Protein AF-A0A6H0KU73-F1 (afdb_monomer_lite)

Sequence (70 aa):
MEKEKKIEEAKQVLKKMLVDEYNIKSADQFFSTEGEVMAEIYESMKIEQENFNLTDDELNSLLDSIFDEM

Organism: NCBI:txid2715212

Secondary structure (DSSP, 8-state):
-HHHHHHHHHHHHHHHIIIIIS---SHHHHHT--THHHHHHHHHHHHHHHHTT--HHHHHHHHHHHHHT-

pLDDT: mean 93.19, std 5.05, range [61.28, 96.62]

Structure (mmCIF, N/CA/C/O backbone):
data_AF-A0A6H0KU73-F1
#
_entry.id   AF-A0A6H0KU73-F1
#
loop_
_atom_site.group_PDB
_atom_site.id
_atom_site.type_symbol
_atom_site.label_atom_id
_atom_site.label_alt_id
_atom_site.label_comp_id
_atom_site.label_asym_id
_atom_site.label_entity_id
_atom_site.label_seq_id
_atom_site.pdbx_PDB_ins_code
_atom_site.Cartn_x
_atom_site.Cartn_y
_atom_site.Cartn_z
_atom_site.occupancy
_atom_site.B_iso_or_equiv
_atom_site.auth_seq_id
_atom_site.auth_comp_id
_atom_site.auth_asym_id
_atom_site.auth_atom_id
_atom_site.pdbx_PDB_model_num
ATOM 1 N N . MET A 1 1 ? -14.724 -5.089 14.763 1.00 61.28 1 MET A N 1
ATOM 2 C CA . MET A 1 1 ? -15.697 -4.891 13.666 1.00 61.28 1 MET A CA 1
ATOM 3 C C . MET A 1 1 ? -15.387 -3.675 12.798 1.00 61.28 1 MET A C 1
ATOM 5 O O . MET A 1 1 ? -14.975 -3.897 11.673 1.00 61.28 1 MET A O 1
ATOM 9 N N . GLU A 1 2 ? -15.514 -2.418 13.252 1.00 77.62 2 GLU A N 1
ATOM 10 C CA . GLU A 1 2 ? -15.234 -1.260 12.364 1.00 77.62 2 GLU A CA 1
ATOM 11 C C . GLU A 1 2 ? -13.759 -1.151 11.952 1.00 77.62 2 GLU A C 1
ATOM 13 O O . GLU A 1 2 ? -13.462 -0.951 10.778 1.00 77.62 2 GLU A O 1
ATOM 18 N N . LYS A 1 3 ? -12.830 -1.359 12.896 1.00 80.94 3 LYS A N 1
ATOM 19 C CA . LYS A 1 3 ? -11.388 -1.299 12.612 1.00 80.94 3 LYS A CA 1
ATOM 20 C C . LYS A 1 3 ? -10.921 -2.415 11.670 1.00 80.94 3 LYS A C 1
ATOM 22 O O . LYS A 1 3 ? -10.197 -2.137 10.731 1.00 80.94 3 LYS A O 1
ATOM 27 N N . GLU A 1 4 ? -11.362 -3.654 11.881 1.00 83.62 4 GLU A N 1
ATOM 28 C CA . GLU A 1 4 ? -11.002 -4.788 11.007 1.00 83.62 4 GLU A CA 1
ATOM 29 C C . GLU A 1 4 ? -11.516 -4.585 9.582 1.00 83.62 4 GLU A C 1
ATOM 31 O O . GLU A 1 4 ? -10.781 -4.807 8.628 1.00 83.62 4 GLU A O 1
ATOM 36 N N . LYS A 1 5 ? -12.751 -4.090 9.435 1.00 88.56 5 LYS A N 1
ATOM 37 C CA . LYS A 1 5 ? -13.309 -3.768 8.122 1.00 88.56 5 LYS A CA 1
ATOM 38 C C . LYS A 1 5 ? -12.506 -2.666 7.425 1.00 88.56 5 LYS A C 1
ATOM 40 O O . LYS A 1 5 ? -12.223 -2.782 6.242 1.00 88.56 5 LYS A O 1
ATOM 45 N N . LYS A 1 6 ? -12.094 -1.640 8.174 1.00 90.75 6 LYS A N 1
ATOM 46 C CA . LYS A 1 6 ? -11.234 -0.564 7.671 1.00 90.75 6 LYS A CA 1
ATOM 47 C C . LYS A 1 6 ? -9.871 -1.079 7.201 1.00 90.75 6 LYS A C 1
ATOM 49 O O . LYS A 1 6 ? -9.395 -0.649 6.161 1.00 90.75 6 LYS A O 1
ATOM 54 N N . ILE A 1 7 ? -9.257 -1.987 7.960 1.00 91.75 7 ILE A N 1
ATOM 55 C CA . ILE A 1 7 ? -7.970 -2.606 7.608 1.00 91.75 7 ILE A CA 1
ATOM 56 C C . ILE A 1 7 ? -8.106 -3.444 6.332 1.00 91.75 7 ILE A C 1
ATOM 58 O O . ILE A 1 7 ? -7.262 -3.344 5.448 1.00 91.75 7 ILE A O 1
ATOM 62 N N . GLU A 1 8 ? -9.190 -4.208 6.194 1.00 93.50 8 GLU A N 1
ATOM 63 C CA . GLU A 1 8 ? -9.459 -4.988 4.982 1.00 93.50 8 GLU A CA 1
ATOM 64 C C . GLU A 1 8 ? -9.703 -4.087 3.757 1.00 93.50 8 GLU A C 1
ATOM 66 O O . GLU A 1 8 ? -9.164 -4.333 2.680 1.00 93.50 8 GLU A O 1
ATOM 71 N N . GLU A 1 9 ? -10.467 -3.002 3.917 1.00 95.38 9 GLU A N 1
ATOM 72 C CA . GLU A 1 9 ? -10.678 -2.003 2.861 1.00 95.38 9 GLU A CA 1
ATOM 73 C C . GLU A 1 9 ? -9.355 -1.328 2.457 1.00 95.38 9 GLU A C 1
ATOM 75 O O . GLU A 1 9 ? -9.050 -1.245 1.266 1.00 95.38 9 GLU A O 1
ATOM 80 N N . ALA A 1 10 ? -8.528 -0.930 3.430 1.00 95.81 10 ALA A N 1
ATOM 81 C CA . ALA A 1 10 ? -7.210 -0.349 3.179 1.00 95.81 10 ALA A CA 1
ATOM 82 C C . ALA A 1 10 ? -6.294 -1.313 2.414 1.00 95.81 10 ALA A C 1
ATOM 84 O O . ALA A 1 10 ? -5.633 -0.913 1.456 1.00 95.81 10 ALA A O 1
ATOM 85 N N . LYS A 1 11 ? -6.301 -2.599 2.786 1.00 95.81 11 LYS A N 1
ATOM 86 C CA . LYS A 1 11 ? -5.551 -3.646 2.087 1.00 95.81 11 LYS A CA 1
ATOM 87 C C . 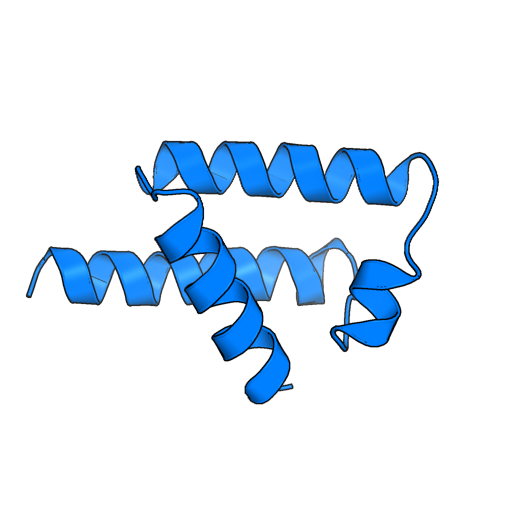LYS A 1 11 ? -5.933 -3.725 0.614 1.00 95.81 11 LYS A C 1
ATOM 89 O O . LYS A 1 11 ? -5.058 -3.778 -0.245 1.00 95.81 11 LYS A O 1
ATOM 94 N N . GLN A 1 12 ? -7.231 -3.722 0.311 1.00 95.88 12 GLN A N 1
ATOM 95 C CA . GLN A 1 12 ? -7.708 -3.802 -1.069 1.00 95.88 12 GLN A CA 1
ATOM 96 C C . GLN A 1 12 ? -7.336 -2.562 -1.881 1.00 95.88 12 GLN A C 1
ATOM 98 O O . GLN A 1 12 ? -6.933 -2.702 -3.035 1.00 95.88 12 GLN A O 1
ATOM 103 N N . VAL A 1 13 ? -7.428 -1.367 -1.289 1.00 96.62 13 VAL A N 1
ATOM 104 C CA . VAL A 1 13 ? -7.040 -0.116 -1.956 1.00 96.62 13 VAL A CA 1
ATOM 105 C C . VAL A 1 13 ? -5.541 -0.090 -2.246 1.00 96.62 13 VAL A C 1
ATOM 107 O O . VAL A 1 13 ? -5.155 0.130 -3.393 1.00 96.62 13 VAL A O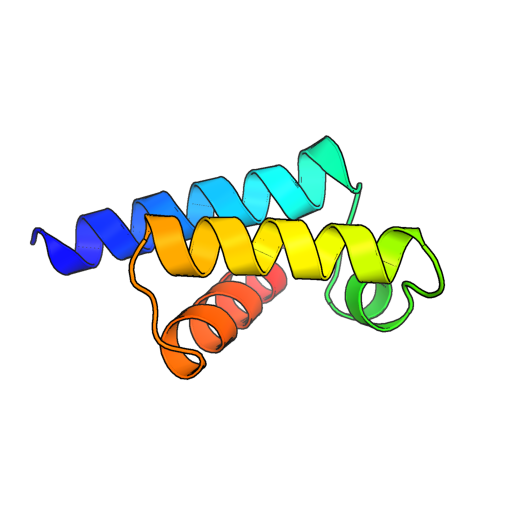 1
ATOM 110 N N . LEU A 1 14 ? -4.701 -0.397 -1.255 1.00 95.94 14 LEU A N 1
ATOM 111 C CA . LEU A 1 14 ? -3.246 -0.447 -1.426 1.00 95.94 14 LEU A CA 1
ATOM 112 C C . LEU A 1 14 ? -2.833 -1.512 -2.447 1.00 95.94 14 LEU A C 1
ATOM 114 O O . LEU A 1 14 ? -2.019 -1.240 -3.325 1.00 95.94 14 LEU A O 1
ATOM 118 N N . LYS A 1 15 ? -3.434 -2.707 -2.398 1.00 95.81 15 LYS A N 1
ATOM 119 C CA . LYS A 1 15 ? -3.174 -3.773 -3.378 1.00 95.81 15 LYS A CA 1
ATOM 120 C C . LYS A 1 15 ? -3.535 -3.333 -4.791 1.00 95.81 15 LYS A C 1
ATOM 122 O O . LYS A 1 15 ? -2.759 -3.554 -5.714 1.00 95.81 15 LYS A O 1
ATOM 127 N N . LYS A 1 16 ? -4.695 -2.695 -4.958 1.00 95.62 16 LYS A N 1
ATOM 128 C CA . LYS A 1 16 ? -5.143 -2.184 -6.252 1.00 95.62 16 LYS A CA 1
ATOM 129 C C . LYS A 1 16 ? -4.192 -1.117 -6.786 1.00 95.62 16 LYS A C 1
ATOM 131 O O . LYS A 1 16 ? -3.786 -1.211 -7.933 1.00 95.62 16 LYS A O 1
ATOM 136 N N . MET A 1 17 ? -3.804 -0.151 -5.960 1.00 95.44 17 MET A N 1
ATOM 137 C CA . MET A 1 17 ? -2.829 0.874 -6.333 1.00 95.44 17 MET A CA 1
ATOM 138 C C . MET A 1 17 ? -1.517 0.229 -6.809 1.00 95.44 17 MET A C 1
ATOM 140 O O . MET A 1 17 ? -1.071 0.463 -7.930 1.00 95.44 17 MET A O 1
ATOM 144 N N . LEU A 1 18 ? -0.923 -0.646 -5.993 1.00 95.50 18 LEU A N 1
ATOM 145 C CA . LEU A 1 18 ? 0.355 -1.282 -6.311 1.00 95.50 18 LEU A CA 1
ATOM 146 C C . LEU A 1 18 ? 0.283 -2.124 -7.595 1.00 95.50 18 LEU A C 1
ATOM 148 O O . LEU A 1 18 ? 1.161 -2.010 -8.450 1.00 95.50 18 LEU A O 1
ATOM 152 N N . VAL A 1 19 ? -0.757 -2.945 -7.755 1.00 94.31 19 VAL A N 1
ATOM 153 C CA . VAL A 1 19 ? -0.867 -3.901 -8.867 1.00 94.31 19 VAL A CA 1
ATOM 154 C C . VAL A 1 19 ? -1.434 -3.262 -10.133 1.00 94.31 19 VAL A C 1
ATOM 156 O O . VAL A 1 19 ? -0.869 -3.448 -11.209 1.00 94.31 19 VAL A O 1
ATOM 159 N N . ASP A 1 20 ? -2.540 -2.528 -10.038 1.00 94.50 20 ASP A N 1
ATOM 160 C CA . ASP A 1 20 ? -3.255 -2.024 -11.213 1.00 94.50 20 ASP A CA 1
ATOM 161 C C . ASP A 1 20 ? -2.635 -0.727 -11.743 1.00 94.50 20 ASP A C 1
ATOM 163 O O . ASP A 1 20 ? -2.581 -0.535 -12.958 1.00 94.50 20 ASP A O 1
ATOM 167 N N . GLU A 1 21 ? -2.172 0.163 -10.858 1.00 94.19 21 GLU A N 1
ATOM 168 C CA . GLU A 1 21 ? -1.657 1.482 -11.257 1.00 94.19 21 GLU A CA 1
ATOM 169 C C . GLU A 1 21 ? -0.152 1.434 -11.525 1.00 94.19 21 GLU A C 1
ATOM 171 O O . GLU A 1 21 ? 0.308 1.897 -12.569 1.00 94.19 21 GLU A O 1
ATOM 176 N N . TYR A 1 22 ? 0.607 0.803 -10.626 1.00 93.69 22 TYR A N 1
ATOM 177 C CA . TYR A 1 22 ? 2.070 0.754 -10.711 1.00 93.69 22 TYR A CA 1
ATOM 178 C C . TYR A 1 22 ? 2.629 -0.579 -11.229 1.00 93.69 22 TYR A C 1
ATOM 180 O O . TYR A 1 22 ? 3.839 -0.705 -11.428 1.00 93.69 22 TYR A O 1
ATOM 188 N N . ASN A 1 23 ? 1.773 -1.575 -11.500 1.00 94.12 23 ASN A N 1
ATOM 189 C CA . ASN A 1 23 ? 2.171 -2.891 -12.016 1.00 94.12 23 ASN A CA 1
ATOM 190 C C . ASN A 1 23 ? 3.253 -3.580 -11.154 1.00 94.12 23 ASN A C 1
ATOM 192 O O . ASN A 1 23 ? 4.093 -4.321 -11.672 1.00 94.12 23 ASN A O 1
ATOM 196 N N . ILE A 1 24 ? 3.232 -3.343 -9.840 1.00 95.56 24 ILE A N 1
ATOM 197 C CA . ILE A 1 24 ? 4.073 -4.009 -8.844 1.00 95.56 24 ILE A CA 1
ATOM 198 C C . ILE A 1 24 ? 3.511 -5.406 -8.595 1.00 95.56 24 ILE A C 1
ATOM 200 O O . ILE A 1 24 ? 2.360 -5.557 -8.192 1.00 95.56 24 ILE A O 1
ATOM 204 N N . LYS A 1 25 ? 4.324 -6.436 -8.845 1.00 92.44 25 LYS A N 1
ATOM 205 C CA . LYS A 1 25 ? 3.922 -7.850 -8.744 1.00 92.44 25 LYS A CA 1
ATOM 206 C C . LYS A 1 25 ? 4.617 -8.625 -7.634 1.00 92.44 25 LYS A C 1
ATOM 208 O O . LYS A 1 25 ? 4.277 -9.778 -7.412 1.00 92.44 25 LYS A O 1
ATOM 213 N N . SER A 1 26 ? 5.576 -8.015 -6.952 1.00 93.94 26 SER A N 1
ATOM 214 C CA . SER A 1 26 ? 6.276 -8.622 -5.825 1.00 93.94 26 SER A CA 1
ATOM 215 C C . SER A 1 26 ? 6.944 -7.554 -4.965 1.00 93.94 26 SER A C 1
ATOM 217 O O . SER A 1 26 ? 7.189 -6.435 -5.430 1.00 93.94 26 SER A O 1
ATOM 219 N N . ALA A 1 27 ? 7.298 -7.929 -3.735 1.00 93.25 27 ALA A N 1
ATOM 220 C CA . ALA A 1 27 ? 8.124 -7.105 -2.858 1.00 93.25 27 ALA A CA 1
ATOM 221 C C . ALA A 1 27 ? 9.470 -6.753 -3.516 1.00 93.25 27 ALA A C 1
ATOM 223 O O . ALA A 1 27 ? 9.884 -5.599 -3.494 1.00 93.25 27 ALA A O 1
ATOM 224 N N . ASP A 1 28 ? 10.123 -7.712 -4.182 1.00 93.94 28 ASP A N 1
ATOM 225 C CA . ASP A 1 28 ? 11.397 -7.466 -4.871 1.00 93.94 28 ASP A CA 1
ATOM 226 C 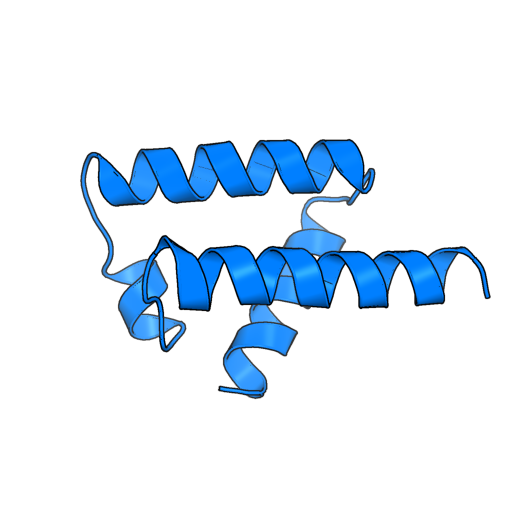C . ASP A 1 28 ? 11.274 -6.371 -5.935 1.00 93.94 28 ASP A C 1
ATOM 228 O O . ASP A 1 28 ? 12.141 -5.504 -6.041 1.00 93.94 28 ASP A O 1
ATOM 232 N N . GLN A 1 29 ? 10.187 -6.379 -6.714 1.00 93.62 29 GLN A N 1
ATOM 233 C CA . GLN A 1 29 ? 9.936 -5.344 -7.713 1.00 93.62 29 GLN A CA 1
ATOM 234 C C . GLN A 1 29 ? 9.669 -3.991 -7.051 1.00 93.62 29 GLN A C 1
ATOM 236 O O . GLN A 1 29 ? 10.192 -2.979 -7.512 1.00 93.62 29 GLN A O 1
ATOM 241 N N . PHE A 1 30 ? 8.886 -3.976 -5.972 1.00 93.81 30 PHE A N 1
ATOM 242 C CA . PHE A 1 30 ? 8.630 -2.769 -5.193 1.00 93.81 30 PHE A CA 1
ATOM 243 C C . PHE A 1 30 ? 9.939 -2.140 -4.700 1.00 93.81 30 PHE A C 1
ATOM 245 O O . PHE A 1 30 ? 10.210 -0.978 -4.984 1.00 93.81 30 PHE A O 1
ATOM 252 N N . PHE A 1 31 ? 10.808 -2.926 -4.057 1.00 89.62 31 PHE A N 1
ATOM 253 C CA . PHE A 1 31 ? 12.089 -2.442 -3.534 1.00 89.62 31 PHE A CA 1
ATOM 254 C C . PHE A 1 31 ? 13.129 -2.136 -4.616 1.00 89.62 31 PHE A C 1
ATOM 256 O O . PHE A 1 31 ? 14.055 -1.370 -4.364 1.00 89.62 31 PHE A O 1
ATOM 263 N N . SER A 1 32 ? 12.979 -2.707 -5.812 1.00 93.31 32 SER A N 1
ATOM 264 C CA . SER A 1 32 ? 13.816 -2.390 -6.978 1.00 93.31 32 SER A CA 1
ATOM 265 C C . SER A 1 32 ? 13.290 -1.201 -7.788 1.00 93.31 32 SER A C 1
ATOM 267 O O . SER A 1 32 ? 13.901 -0.829 -8.789 1.00 93.31 32 SER A O 1
ATOM 269 N N . THR A 1 33 ? 12.139 -0.631 -7.416 1.00 93.38 33 THR A N 1
ATOM 270 C CA . THR A 1 33 ? 11.594 0.552 -8.083 1.00 93.38 33 THR A CA 1
ATOM 271 C C . THR A 1 33 ? 12.374 1.779 -7.625 1.00 93.38 33 THR A C 1
ATOM 273 O O . THR A 1 33 ? 12.535 2.029 -6.433 1.00 93.38 33 THR A O 1
ATOM 276 N N . GLU A 1 34 ? 12.868 2.557 -8.583 1.00 91.62 34 GLU A N 1
ATOM 277 C CA . GLU A 1 34 ? 13.718 3.721 -8.335 1.00 91.62 34 GLU A CA 1
ATOM 278 C C . GLU A 1 34 ? 13.205 4.954 -9.092 1.00 91.62 34 GLU A C 1
ATOM 280 O O . GLU A 1 34 ? 12.373 4.864 -9.999 1.00 91.62 34 GLU A O 1
ATOM 285 N N . GLY A 1 35 ? 13.735 6.124 -8.735 1.00 93.56 35 GLY A N 1
ATOM 286 C CA . GLY A 1 35 ? 13.455 7.378 -9.434 1.00 93.56 35 GLY A CA 1
ATOM 287 C C . GLY A 1 35 ? 12.043 7.911 -9.190 1.00 93.56 35 GLY A C 1
ATOM 288 O O . GLY A 1 35 ? 11.500 7.784 -8.094 1.00 93.56 35 GLY A O 1
ATOM 289 N N . GLU A 1 36 ? 11.468 8.548 -10.212 1.00 94.06 36 GLU A N 1
ATOM 290 C CA . GLU A 1 36 ? 10.171 9.239 -10.121 1.00 94.06 36 GLU A CA 1
ATOM 291 C C . GLU A 1 36 ? 9.030 8.287 -9.745 1.00 94.06 36 GLU A C 1
ATOM 293 O O . GLU A 1 36 ? 8.228 8.611 -8.876 1.00 94.06 36 GLU A O 1
ATOM 298 N N . VAL A 1 37 ? 9.027 7.070 -10.295 1.00 93.06 37 VAL A N 1
ATOM 299 C CA . VAL A 1 37 ? 7.993 6.064 -10.005 1.00 93.06 37 VAL A CA 1
ATOM 300 C C . VAL A 1 37 ? 7.983 5.684 -8.523 1.00 93.06 37 VAL A C 1
ATOM 302 O O . VAL A 1 37 ? 6.922 5.540 -7.926 1.00 93.06 37 VAL A O 1
ATOM 305 N N . MET A 1 38 ? 9.159 5.569 -7.898 1.00 94.31 38 MET A N 1
ATOM 306 C CA . MET A 1 38 ? 9.248 5.265 -6.468 1.00 94.31 38 MET A CA 1
ATOM 307 C C . MET A 1 38 ? 8.694 6.409 -5.614 1.00 94.31 38 MET A C 1
ATOM 309 O O . MET A 1 38 ? 7.988 6.175 -4.634 1.00 94.31 38 MET A O 1
ATOM 313 N N . ALA A 1 39 ? 8.989 7.654 -5.997 1.00 95.69 39 ALA A N 1
ATOM 314 C CA . ALA A 1 39 ? 8.461 8.825 -5.307 1.00 95.69 39 ALA A CA 1
ATOM 315 C C . ALA A 1 39 ? 6.926 8.888 -5.396 1.00 95.69 39 ALA A C 1
ATOM 317 O O . ALA A 1 39 ? 6.274 9.095 -4.375 1.00 95.69 39 ALA A O 1
ATOM 318 N N . GLU A 1 40 ? 6.360 8.633 -6.579 1.00 95.88 40 GLU A N 1
ATOM 319 C CA . GLU A 1 40 ? 4.909 8.601 -6.794 1.00 95.88 40 GLU A CA 1
ATOM 320 C C . GLU A 1 40 ? 4.226 7.503 -5.971 1.00 95.88 40 GLU A C 1
ATOM 322 O O . GLU A 1 40 ? 3.213 7.763 -5.325 1.00 95.88 40 GLU A O 1
ATOM 327 N N . ILE A 1 41 ? 4.794 6.293 -5.937 1.00 95.12 41 ILE A N 1
ATOM 328 C CA . ILE A 1 41 ? 4.260 5.186 -5.133 1.00 95.12 41 ILE A CA 1
ATOM 329 C C . ILE A 1 41 ? 4.211 5.570 -3.651 1.00 95.12 41 ILE A C 1
ATOM 331 O O . ILE A 1 41 ? 3.186 5.372 -2.998 1.00 95.12 41 ILE A O 1
ATOM 335 N N . TYR A 1 42 ? 5.288 6.145 -3.107 1.00 94.06 42 TYR A N 1
ATOM 336 C CA . TYR A 1 42 ? 5.309 6.559 -1.704 1.00 94.06 42 TYR A CA 1
ATOM 337 C C . TYR A 1 42 ? 4.343 7.704 -1.396 1.00 94.06 42 TYR A C 1
ATOM 339 O O . TYR A 1 42 ? 3.742 7.705 -0.320 1.00 94.06 42 TYR A O 1
ATOM 347 N N . GLU A 1 43 ? 4.187 8.667 -2.304 1.00 95.56 43 GLU A N 1
ATOM 348 C CA . GLU A 1 43 ? 3.222 9.758 -2.147 1.00 95.56 43 GLU A CA 1
ATOM 349 C C . GLU A 1 43 ? 1.789 9.214 -2.122 1.00 95.56 43 GLU A C 1
ATOM 351 O O . GLU A 1 43 ? 1.045 9.481 -1.176 1.00 95.56 43 GLU A O 1
ATOM 356 N N . SER A 1 44 ? 1.439 8.356 -3.082 1.00 95.50 44 SER A N 1
ATOM 357 C CA . SER A 1 44 ? 0.141 7.677 -3.138 1.00 95.50 44 SER A CA 1
ATOM 358 C C . SER A 1 44 ? -0.112 6.822 -1.894 1.00 95.50 44 SER A C 1
ATOM 360 O O . SER A 1 44 ? -1.186 6.888 -1.294 1.00 95.50 44 SER A O 1
ATOM 362 N N . MET A 1 45 ? 0.890 6.077 -1.421 1.00 94.62 45 MET A N 1
ATOM 363 C CA . MET A 1 45 ? 0.785 5.309 -0.178 1.00 94.62 45 MET A CA 1
ATOM 364 C C . MET A 1 45 ? 0.566 6.196 1.048 1.00 94.62 45 MET A C 1
ATOM 366 O O . MET A 1 45 ? -0.213 5.826 1.923 1.00 94.62 45 MET A O 1
ATOM 370 N N . LYS A 1 46 ? 1.227 7.358 1.131 1.00 94.94 46 LYS A N 1
ATOM 371 C CA . LYS A 1 46 ? 1.029 8.309 2.235 1.00 94.94 46 LYS A CA 1
ATOM 372 C C . LYS A 1 46 ? -0.380 8.895 2.228 1.00 94.94 46 LYS 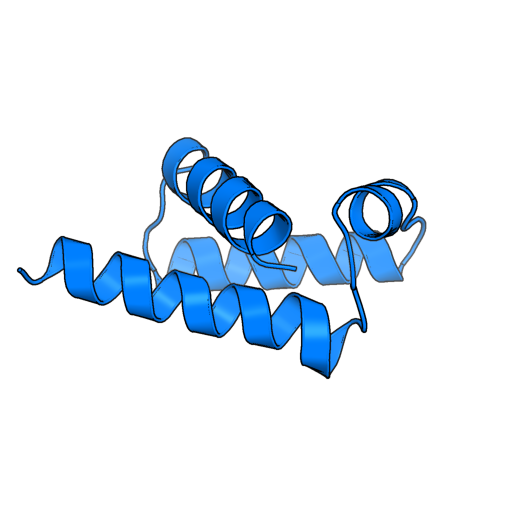A C 1
ATOM 374 O O . LYS A 1 46 ? -0.981 8.992 3.295 1.00 94.94 46 LYS A O 1
ATOM 379 N N . ILE A 1 47 ? -0.931 9.195 1.053 1.00 96.00 47 ILE A N 1
ATOM 380 C CA . ILE A 1 47 ? -2.326 9.635 0.908 1.00 96.00 47 ILE A CA 1
ATOM 381 C C . ILE A 1 47 ? -3.280 8.572 1.463 1.00 96.00 47 ILE A C 1
ATOM 383 O O . ILE A 1 47 ? -4.134 8.881 2.294 1.00 96.00 47 ILE A O 1
ATOM 387 N N . GLU A 1 48 ? -3.110 7.306 1.078 1.00 94.94 48 GLU A N 1
ATOM 388 C CA . GLU A 1 48 ? -3.978 6.241 1.590 1.00 94.94 48 GLU A CA 1
ATOM 389 C C . GLU A 1 48 ? -3.755 5.961 3.079 1.00 94.94 48 GLU A C 1
ATOM 391 O O . GLU A 1 48 ? -4.711 5.721 3.819 1.00 94.94 48 GLU A O 1
ATOM 396 N N . GLN A 1 49 ? -2.517 6.068 3.562 1.00 94.88 49 GLN A N 1
ATOM 397 C CA . GLN A 1 49 ? -2.216 5.981 4.987 1.00 94.88 49 GLN A CA 1
ATOM 398 C C . GLN A 1 49 ? -3.018 7.018 5.791 1.00 94.88 49 GLN A C 1
ATOM 400 O O . GLN A 1 49 ? -3.592 6.679 6.828 1.00 94.88 49 GLN A O 1
ATOM 405 N N . GLU A 1 50 ? -3.105 8.258 5.305 1.00 95.56 50 GLU A N 1
ATOM 406 C CA . GLU A 1 50 ? -3.889 9.328 5.928 1.00 95.56 50 GLU A CA 1
ATOM 407 C C . GLU A 1 50 ? -5.401 9.093 5.795 1.00 95.56 50 GLU A C 1
ATOM 409 O O . GLU A 1 50 ? -6.116 9.171 6.799 1.00 95.56 50 GLU A O 1
ATOM 414 N N . ASN A 1 51 ? -5.889 8.713 4.607 1.00 95.44 51 ASN A N 1
ATOM 415 C CA . ASN A 1 51 ? -7.303 8.391 4.360 1.00 95.44 51 ASN A CA 1
ATOM 416 C C . ASN A 1 51 ? -7.815 7.318 5.329 1.00 95.44 51 ASN A C 1
ATOM 418 O O . ASN A 1 51 ? -8.900 7.425 5.911 1.00 95.44 51 ASN A O 1
ATOM 422 N N . PHE A 1 52 ? -7.001 6.285 5.54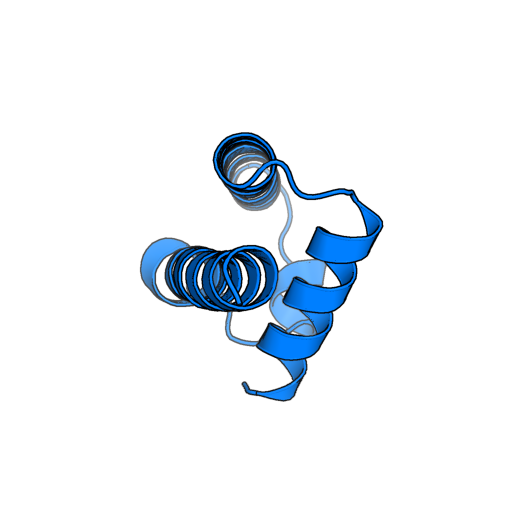0 1.00 95.00 52 PHE A N 1
ATOM 423 C CA . PHE A 1 52 ? -7.311 5.179 6.430 1.00 95.00 52 PHE A CA 1
ATOM 424 C C . PHE A 1 52 ? -6.769 5.374 7.851 1.00 95.00 52 PHE A C 1
ATOM 426 O O . PHE A 1 52 ? -6.962 4.488 8.686 1.00 95.00 52 PHE A O 1
ATOM 433 N N . ASN A 1 53 ? -6.205 6.538 8.194 1.00 95.06 53 ASN A N 1
ATOM 434 C CA . ASN A 1 53 ? -5.623 6.845 9.507 1.00 95.06 53 ASN A CA 1
ATOM 435 C C . ASN A 1 53 ? -4.814 5.654 10.064 1.00 95.06 53 ASN A C 1
ATOM 437 O O . ASN A 1 53 ? -5.073 5.187 11.178 1.00 95.06 53 ASN A O 1
ATOM 441 N N . LEU A 1 54 ? -3.931 5.111 9.227 1.00 95.00 54 LEU A N 1
ATOM 442 C CA . LEU A 1 54 ? -3.092 3.961 9.538 1.00 95.00 54 LEU A CA 1
ATOM 443 C C . LEU A 1 54 ? -1.810 4.434 10.214 1.00 95.00 54 LEU A C 1
ATOM 445 O O . LEU A 1 54 ? -1.192 5.420 9.799 1.00 95.00 54 LEU A O 1
ATOM 449 N N . THR A 1 55 ? -1.368 3.706 11.233 1.00 95.00 55 THR A N 1
ATOM 450 C CA . THR A 1 55 ? -0.002 3.884 11.735 1.00 95.00 55 THR A CA 1
ATOM 451 C C . THR A 1 55 ? 1.010 3.347 10.722 1.00 95.00 55 THR A C 1
ATOM 453 O O . THR A 1 55 ? 0.663 2.561 9.839 1.00 95.00 55 THR A O 1
ATOM 456 N N . ASP A 1 56 ? 2.276 3.746 10.854 1.00 94.56 56 ASP A N 1
ATOM 457 C CA . ASP A 1 56 ? 3.341 3.191 10.010 1.00 94.56 56 ASP A CA 1
ATOM 458 C C . ASP A 1 56 ? 3.443 1.658 10.175 1.00 94.56 56 ASP A C 1
ATOM 460 O O . ASP A 1 56 ? 3.612 0.940 9.195 1.00 94.56 56 ASP A O 1
ATOM 464 N N . ASP A 1 57 ? 3.246 1.138 11.393 1.00 95.75 57 ASP A N 1
ATOM 465 C CA . ASP A 1 57 ? 3.240 -0.308 11.667 1.00 95.75 57 ASP A CA 1
ATOM 466 C C . ASP A 1 57 ? 2.065 -1.036 10.995 1.00 95.75 57 ASP A C 1
ATOM 468 O O . ASP A 1 57 ? 2.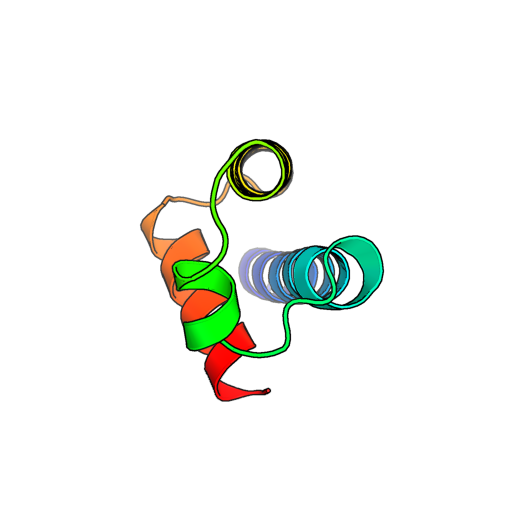224 -2.149 10.487 1.00 95.75 57 ASP A O 1
ATOM 472 N N . GLU A 1 58 ? 0.877 -0.422 10.985 1.00 95.12 58 GLU A N 1
ATOM 473 C CA . GLU A 1 58 ? -0.304 -0.976 10.315 1.00 95.12 58 GLU A CA 1
ATOM 474 C C . GLU A 1 58 ? -0.112 -0.987 8.798 1.00 95.12 58 GLU A C 1
ATOM 476 O O . GLU A 1 58 ? -0.432 -1.986 8.156 1.00 95.12 58 GLU A O 1
ATOM 481 N N . LEU A 1 59 ? 0.459 0.081 8.235 1.00 95.12 59 LEU A N 1
ATOM 482 C CA . LEU A 1 59 ? 0.803 0.140 6.818 1.00 95.12 59 LEU A CA 1
ATOM 483 C C . LEU A 1 59 ? 1.828 -0.940 6.450 1.00 95.12 59 LEU A C 1
ATOM 485 O O . LEU A 1 59 ? 1.599 -1.685 5.504 1.00 95.12 59 LEU A O 1
ATOM 489 N N . ASN A 1 60 ? 2.915 -1.076 7.212 1.00 94.12 60 ASN A N 1
ATOM 490 C CA . ASN A 1 60 ? 3.935 -2.098 6.953 1.00 94.12 60 ASN A CA 1
ATOM 491 C C . ASN A 1 60 ? 3.348 -3.515 7.028 1.00 94.12 60 ASN A C 1
ATOM 493 O O . ASN A 1 60 ? 3.559 -4.313 6.122 1.00 94.12 60 ASN A O 1
ATOM 497 N N . SER A 1 61 ? 2.525 -3.795 8.043 1.00 95.00 61 SER A N 1
ATOM 498 C CA . SER A 1 61 ? 1.847 -5.093 8.178 1.00 95.00 61 SER A CA 1
ATOM 499 C C . SER A 1 61 ? 0.903 -5.385 7.005 1.00 95.00 61 SER A C 1
ATOM 501 O O . SER A 1 61 ? 0.752 -6.534 6.587 1.00 95.00 61 SER A O 1
ATOM 503 N N . LEU A 1 62 ? 0.246 -4.351 6.470 1.00 95.25 62 LEU A N 1
ATOM 504 C CA . LEU A 1 62 ? -0.595 -4.468 5.282 1.00 95.25 62 LEU A CA 1
ATOM 505 C C . LEU A 1 62 ? 0.230 -4.774 4.034 1.00 95.25 62 LEU A C 1
ATOM 507 O O . LEU A 1 62 ? -0.169 -5.645 3.267 1.00 95.25 62 LEU A O 1
ATOM 511 N N . LEU A 1 63 ? 1.364 -4.098 3.840 1.00 94.50 63 LEU A N 1
ATOM 512 C CA . LEU A 1 63 ? 2.264 -4.353 2.715 1.00 94.50 63 LEU A CA 1
ATOM 513 C C . LEU A 1 63 ? 2.809 -5.779 2.747 1.00 94.50 63 LEU A C 1
ATOM 515 O O . LEU A 1 63 ? 2.713 -6.471 1.737 1.00 94.50 63 LEU A O 1
ATOM 519 N N . ASP A 1 64 ? 3.288 -6.240 3.904 1.00 94.75 64 ASP A N 1
ATOM 520 C CA . ASP A 1 64 ? 3.749 -7.620 4.086 1.00 94.75 64 ASP A CA 1
ATOM 521 C C . ASP A 1 64 ? 2.639 -8.607 3.705 1.00 94.75 64 ASP A C 1
ATOM 523 O O . ASP A 1 64 ? 2.838 -9.499 2.883 1.00 94.75 64 ASP A O 1
ATOM 527 N N . SER A 1 65 ? 1.419 -8.383 4.205 1.00 95.00 65 SER A N 1
ATOM 528 C CA . SER A 1 65 ? 0.278 -9.237 3.874 1.00 95.00 65 SER A CA 1
ATOM 529 C C . SER A 1 65 ? -0.131 -9.179 2.398 1.00 95.00 65 SER A C 1
ATOM 531 O O . SER A 1 65 ? -0.670 -10.162 1.895 1.00 95.00 65 SER A O 1
ATOM 533 N N . ILE A 1 66 ? 0.044 -8.045 1.716 1.00 94.75 66 ILE A N 1
ATOM 534 C CA . ILE A 1 66 ? -0.236 -7.914 0.282 1.00 94.75 66 ILE A CA 1
ATOM 535 C C . ILE A 1 66 ? 0.795 -8.705 -0.518 1.00 94.75 66 ILE A C 1
ATOM 537 O O . ILE A 1 66 ? 0.408 -9.456 -1.411 1.00 94.75 66 ILE A O 1
ATOM 541 N N . PHE A 1 67 ? 2.079 -8.564 -0.189 1.00 94.25 67 PHE A N 1
ATOM 542 C CA . PHE A 1 67 ? 3.155 -9.243 -0.900 1.00 94.25 67 PHE A CA 1
ATOM 543 C C . PHE A 1 67 ? 3.190 -10.751 -0.638 1.00 94.25 67 PHE A C 1
ATOM 545 O O . PHE A 1 67 ? 3.507 -11.493 -1.559 1.00 94.25 67 PHE A O 1
ATOM 552 N N . ASP A 1 68 ? 2.797 -11.215 0.550 1.00 93.75 68 ASP A N 1
ATOM 553 C CA . ASP A 1 68 ? 2.647 -12.648 0.847 1.00 93.75 68 ASP A CA 1
ATOM 554 C C . ASP A 1 68 ? 1.526 -13.321 0.027 1.00 93.75 68 ASP A C 1
ATOM 556 O O . ASP A 1 68 ? 1.529 -14.537 -0.168 1.00 93.75 68 ASP A O 1
ATOM 560 N N . GLU A 1 69 ? 0.539 -12.549 -0.439 1.00 89.75 69 GLU A N 1
ATOM 561 C CA . GLU A 1 69 ? -0.586 -13.044 -1.244 1.00 89.75 69 GLU A CA 1
ATOM 562 C C . GLU A 1 69 ? -0.341 -13.033 -2.759 1.00 89.75 69 GLU A C 1
ATOM 564 O O . GLU A 1 69 ? -1.216 -13.481 -3.512 1.00 89.75 69 GLU A O 1
ATOM 569 N N . MET A 1 70 ? 0.775 -12.463 -3.212 1.00 87.19 70 MET A N 1
ATOM 570 C CA . MET A 1 70 ? 1.100 -12.248 -4.626 1.00 87.19 70 MET A CA 1
ATOM 571 C C . MET A 1 70 ? 2.085 -13.296 -5.140 1.00 87.19 70 MET A C 1
ATOM 573 O O . MET A 1 70 ? 1.827 -13.809 -6.254 1.00 87.19 70 MET A O 1
#

Radius of gyration: 11.68 Å; chains: 1; bounding box: 30×23×26 Å

Foldseek 3Di:
DVLVVLLVVLLVVLLCCCCVVVVNQAPVSLVVDDDPSVVVNVVVLVVSCVVSVHDPVSSVVSVVVSRVVD